Protein AF-A0A356WRX2-F1 (afdb_monomer_lite)

Radius of gyration: 15.75 Å; chains: 1; bounding box: 33×19×48 Å

Structure (mmCIF, N/CA/C/O backbone):
data_AF-A0A356WRX2-F1
#
_entry.id   AF-A0A356WRX2-F1
#
loop_
_atom_site.group_PDB
_atom_site.id
_atom_site.type_symbol
_atom_site.label_atom_id
_atom_site.label_alt_id
_atom_site.label_comp_id
_atom_site.label_asym_id
_atom_site.label_entity_id
_atom_site.label_seq_id
_atom_site.pdbx_PDB_ins_code
_atom_site.Cartn_x
_atom_site.Cartn_y
_atom_site.Cartn_z
_atom_site.occupancy
_atom_site.B_iso_or_equiv
_atom_site.auth_seq_id
_atom_site.auth_comp_id
_atom_site.auth_asym_id
_atom_site.auth_atom_id
_atom_site.pdbx_PDB_model_num
ATOM 1 N N . HIS A 1 1 ? 18.811 -1.118 -12.520 1.00 65.25 1 HIS A N 1
ATOM 2 C CA . HIS A 1 1 ? 19.174 0.091 -11.756 1.00 65.25 1 HIS A CA 1
ATOM 3 C C . HIS A 1 1 ? 17.981 1.011 -11.517 1.00 65.25 1 HIS A C 1
ATOM 5 O O . HIS A 1 1 ? 17.448 0.948 -10.423 1.00 65.25 1 HIS A O 1
ATOM 11 N N . GLU A 1 2 ? 17.492 1.794 -12.487 1.00 84.06 2 GLU A N 1
ATOM 12 C CA . GLU A 1 2 ? 16.369 2.725 -12.228 1.00 84.06 2 GLU A CA 1
ATOM 13 C C . GLU A 1 2 ? 15.044 2.012 -11.891 1.00 84.06 2 GLU A C 1
ATOM 15 O O . GLU A 1 2 ? 14.424 2.322 -10.881 1.00 84.06 2 GLU A O 1
ATOM 20 N N . SER A 1 3 ? 14.668 0.981 -12.658 1.00 84.38 3 SER A N 1
ATOM 21 C CA . SER A 1 3 ? 13.454 0.176 -12.414 1.00 84.38 3 SER A CA 1
ATOM 22 C C . SER A 1 3 ? 13.413 -0.445 -11.009 1.00 84.38 3 SER A C 1
ATOM 24 O O . SER A 1 3 ? 12.397 -0.357 -10.334 1.00 84.38 3 SER A O 1
ATOM 26 N N . GLN A 1 4 ? 14.548 -0.965 -10.534 1.00 88.38 4 GLN A N 1
ATOM 27 C CA . GLN A 1 4 ? 14.688 -1.538 -9.188 1.00 88.38 4 GLN A CA 1
ATOM 28 C C . GLN A 1 4 ? 14.577 -0.472 -8.088 1.00 88.38 4 GLN A C 1
ATOM 30 O O . GLN A 1 4 ? 14.012 -0.716 -7.027 1.00 88.38 4 GLN A O 1
ATOM 35 N N . SER A 1 5 ? 15.093 0.738 -8.332 1.00 94.19 5 SER A N 1
ATOM 36 C CA . SER A 1 5 ? 14.932 1.854 -7.394 1.00 94.19 5 SER A CA 1
ATOM 37 C C . SER A 1 5 ? 13.469 2.288 -7.283 1.00 94.19 5 SER A C 1
ATOM 39 O O . SER A 1 5 ? 13.005 2.624 -6.192 1.00 94.19 5 SER A O 1
ATOM 41 N N . ILE A 1 6 ? 12.742 2.288 -8.404 1.00 94.69 6 ILE A N 1
ATOM 42 C CA . ILE A 1 6 ? 11.309 2.601 -8.443 1.00 94.69 6 ILE A CA 1
ATOM 43 C C . ILE A 1 6 ? 10.516 1.531 -7.684 1.00 94.69 6 ILE A C 1
ATOM 45 O O . ILE A 1 6 ? 9.720 1.881 -6.817 1.00 94.69 6 ILE A O 1
ATOM 49 N N . GLU A 1 7 ? 10.779 0.250 -7.941 1.00 96.00 7 GLU A N 1
ATOM 50 C CA . GLU A 1 7 ? 10.161 -0.877 -7.231 1.00 96.00 7 GLU A CA 1
ATOM 51 C C . GLU A 1 7 ? 10.391 -0.799 -5.714 1.00 96.00 7 GLU A C 1
ATOM 53 O O . GLU A 1 7 ? 9.443 -0.888 -4.933 1.00 96.00 7 GLU A O 1
ATOM 58 N N . SER A 1 8 ? 11.632 -0.543 -5.282 1.00 96.12 8 SER A N 1
ATOM 59 C CA . SER A 1 8 ? 11.950 -0.349 -3.861 1.00 96.12 8 SER A CA 1
ATOM 60 C C . SER A 1 8 ? 11.152 0.810 -3.264 1.00 96.12 8 SER A C 1
ATOM 62 O O . SER A 1 8 ? 10.585 0.681 -2.185 1.00 96.12 8 SER A O 1
ATOM 64 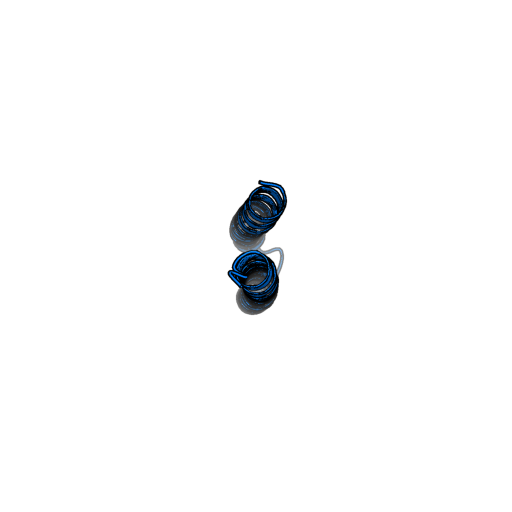N N . THR A 1 9 ? 11.036 1.926 -3.988 1.00 97.50 9 THR A N 1
ATOM 65 C CA . THR A 1 9 ? 10.286 3.102 -3.520 1.00 97.50 9 THR A CA 1
ATOM 66 C C . THR A 1 9 ? 8.792 2.800 -3.365 1.00 97.50 9 THR A C 1
ATOM 68 O O . THR A 1 9 ? 8.169 3.241 -2.396 1.00 97.50 9 THR A O 1
ATOM 71 N N . ILE A 1 10 ? 8.203 2.040 -4.294 1.00 97.06 10 ILE A N 1
ATOM 72 C CA . ILE A 1 10 ? 6.8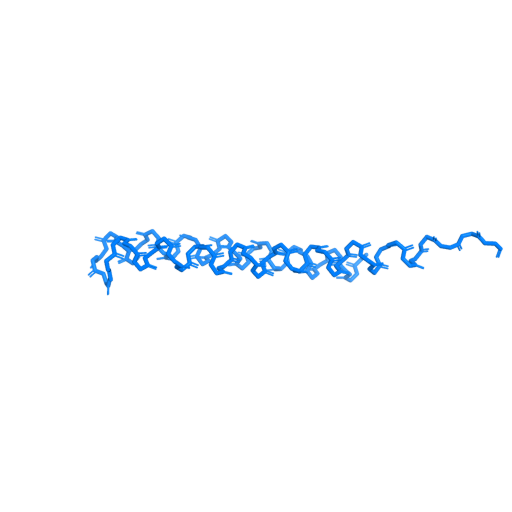00 1.601 -4.222 1.00 97.06 10 ILE A CA 1
ATOM 73 C C . ILE A 1 10 ? 6.598 0.693 -3.001 1.00 97.06 10 ILE A C 1
ATOM 75 O O . ILE A 1 10 ? 5.680 0.917 -2.205 1.00 97.06 10 ILE A O 1
ATOM 79 N N . ASN A 1 11 ? 7.498 -0.270 -2.806 1.00 97.06 11 ASN A N 1
ATOM 80 C CA . ASN A 1 11 ? 7.493 -1.186 -1.670 1.00 97.06 11 ASN A CA 1
ATOM 81 C C . ASN A 1 11 ? 7.594 -0.459 -0.321 1.00 97.06 11 ASN A C 1
ATOM 83 O O . ASN A 1 11 ? 6.794 -0.703 0.591 1.00 97.06 11 ASN A O 1
ATOM 87 N N . ASP A 1 12 ? 8.529 0.480 -0.205 1.00 98.25 12 ASP A N 1
ATOM 88 C CA . ASP A 1 12 ? 8.729 1.284 1.001 1.00 98.25 12 ASP A CA 1
ATOM 89 C C . ASP A 1 12 ? 7.515 2.172 1.288 1.00 98.25 12 ASP A C 1
ATOM 91 O O . ASP A 1 12 ? 7.081 2.317 2.441 1.00 98.25 12 ASP A O 1
ATOM 95 N N . LYS A 1 13 ? 6.893 2.717 0.236 1.00 98.31 13 LYS A N 1
ATOM 96 C CA . LYS A 1 13 ? 5.661 3.494 0.367 1.00 98.31 13 LYS A CA 1
ATOM 97 C C . LYS A 1 13 ? 4.507 2.630 0.869 1.00 98.31 13 LYS A C 1
ATOM 99 O O . LYS A 1 13 ? 3.829 3.051 1.807 1.00 98.31 13 LYS A O 1
ATOM 104 N N . ARG A 1 14 ? 4.301 1.429 0.315 1.00 98.38 14 ARG A N 1
ATOM 105 C CA . ARG A 1 14 ? 3.288 0.467 0.792 1.00 98.38 14 ARG A CA 1
ATOM 106 C C . ARG A 1 14 ? 3.491 0.154 2.275 1.00 98.38 14 ARG A C 1
ATOM 108 O O . ARG A 1 14 ? 2.534 0.202 3.046 1.00 98.38 14 ARG A O 1
ATOM 115 N N . ASN A 1 15 ? 4.729 -0.118 2.689 1.00 98.31 15 ASN A N 1
ATOM 116 C CA . ASN A 1 15 ? 5.060 -0.425 4.083 1.00 98.31 15 ASN A CA 1
ATOM 117 C C . ASN A 1 15 ? 4.742 0.753 5.016 1.00 98.31 15 ASN A C 1
ATOM 119 O O . ASN A 1 15 ? 4.106 0.567 6.054 1.00 98.31 15 ASN A O 1
ATOM 123 N N . THR A 1 16 ? 5.106 1.969 4.603 1.00 98.56 16 THR A N 1
ATOM 124 C CA . THR A 1 16 ? 4.799 3.202 5.341 1.00 98.56 16 THR A CA 1
ATOM 125 C C . THR A 1 16 ? 3.290 3.400 5.512 1.00 98.56 16 THR A C 1
ATOM 127 O O . THR A 1 16 ? 2.814 3.687 6.609 1.00 98.56 16 THR A O 1
ATOM 130 N N . LEU A 1 17 ? 2.514 3.227 4.437 1.00 98.56 17 LEU A N 1
ATOM 131 C CA . LEU A 1 17 ? 1.055 3.380 4.471 1.00 98.56 17 LEU A CA 1
ATOM 132 C C . LEU A 1 17 ? 0.392 2.295 5.331 1.00 98.56 17 LEU A C 1
ATOM 134 O O . LEU A 1 17 ? -0.542 2.590 6.073 1.00 98.56 17 LEU A O 1
ATOM 138 N N . LYS A 1 18 ? 0.913 1.063 5.304 1.00 98.31 18 LYS A N 1
ATOM 139 C CA . LYS A 1 18 ? 0.461 -0.027 6.176 1.00 98.31 18 LYS A CA 1
ATOM 140 C C . LYS A 1 18 ? 0.679 0.290 7.653 1.00 98.31 18 LYS A C 1
ATOM 142 O O . LYS A 1 18 ? -0.231 0.082 8.451 1.00 98.31 18 LYS A O 1
ATOM 147 N N . GLN A 1 19 ? 1.861 0.788 8.015 1.00 98.50 19 GLN A N 1
ATOM 148 C CA . GLN A 1 19 ? 2.153 1.181 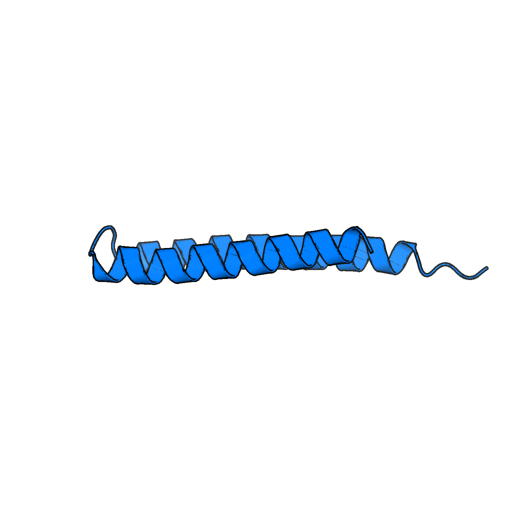9.393 1.00 98.50 19 GLN A CA 1
ATOM 149 C C . GLN A 1 19 ? 1.210 2.297 9.851 1.00 98.50 19 GLN A C 1
ATOM 151 O O . GLN A 1 19 ? 0.558 2.162 10.885 1.00 98.50 19 GLN A O 1
ATOM 156 N N . LYS A 1 20 ? 1.060 3.339 9.027 1.00 98.44 20 LYS A N 1
ATOM 157 C CA . LYS A 1 20 ? 0.134 4.439 9.296 1.00 98.44 20 LYS A CA 1
ATOM 158 C C . LYS A 1 20 ? -1.301 3.947 9.495 1.00 98.44 20 LYS A C 1
ATOM 160 O O . LYS A 1 20 ? -1.977 4.408 10.402 1.00 98.44 20 LYS A O 1
ATOM 165 N N . ASN A 1 21 ? -1.756 2.988 8.686 1.00 98.44 21 ASN A N 1
ATOM 166 C CA . ASN A 1 21 ? -3.098 2.428 8.820 1.00 98.44 21 ASN A CA 1
ATOM 167 C C . ASN A 1 21 ? -3.312 1.737 10.174 1.00 98.44 21 ASN A C 1
ATOM 169 O O . ASN A 1 21 ? -4.380 1.860 10.762 1.00 98.44 21 ASN A O 1
ATOM 173 N N . VAL A 1 22 ? -2.303 1.029 10.689 1.00 98.19 22 VAL A N 1
ATOM 174 C CA . VAL A 1 22 ? -2.373 0.407 12.022 1.00 98.19 22 VAL A CA 1
ATOM 175 C C . VAL A 1 22 ? -2.433 1.469 13.121 1.00 98.19 22 VAL A C 1
ATOM 177 O O . VAL A 1 22 ? -3.249 1.352 14.032 1.00 98.19 22 VAL A O 1
ATOM 180 N N . GLU A 1 23 ? -1.604 2.509 13.028 1.00 98.50 23 GLU A N 1
ATOM 181 C CA . GLU A 1 23 ? -1.607 3.637 13.971 1.00 98.50 23 GLU A CA 1
ATOM 182 C C . GLU A 1 23 ? -2.968 4.350 13.976 1.00 98.50 23 GLU A C 1
ATOM 184 O O . GLU A 1 23 ? -3.594 4.489 15.026 1.00 98.50 23 GLU A O 1
ATOM 189 N N . ASP A 1 24 ? -3.484 4.696 12.797 1.00 98.44 24 ASP A N 1
ATOM 190 C CA . ASP A 1 24 ? -4.755 5.400 12.636 1.00 98.44 24 ASP A CA 1
ATOM 191 C C . ASP A 1 24 ? -5.960 4.550 13.110 1.00 98.44 24 ASP A C 1
ATOM 193 O O . ASP A 1 24 ? -6.926 5.092 13.657 1.00 98.44 24 ASP A O 1
ATOM 197 N N . LEU A 1 25 ? -5.907 3.218 12.959 1.00 98.31 25 LEU A N 1
ATOM 198 C CA . LEU A 1 25 ? -6.906 2.297 13.520 1.00 98.31 25 LEU A CA 1
ATOM 199 C C . LEU A 1 25 ? -6.848 2.238 15.050 1.00 98.31 25 LEU A C 1
ATOM 201 O O . LEU A 1 25 ? -7.898 2.255 15.694 1.00 98.31 25 LEU A O 1
ATOM 205 N N . ASN A 1 26 ? -5.649 2.207 15.639 1.00 97.94 26 ASN A N 1
ATOM 206 C CA . ASN A 1 26 ? -5.478 2.238 17.095 1.00 97.94 26 ASN A CA 1
ATOM 207 C C . ASN A 1 26 ? -6.008 3.550 17.696 1.00 97.94 26 ASN A C 1
ATOM 209 O O . ASN A 1 26 ? -6.575 3.557 18.789 1.00 97.94 26 ASN A O 1
ATOM 213 N N . GLU A 1 27 ? -5.880 4.650 16.956 1.00 98.44 27 GLU A N 1
ATOM 214 C CA . GLU A 1 27 ? -6.433 5.963 17.298 1.00 98.44 27 GLU A CA 1
ATOM 215 C C . GLU A 1 27 ? -7.935 6.107 16.971 1.00 98.44 27 GLU A C 1
ATOM 217 O O . GLU A 1 27 ? -8.514 7.170 17.191 1.00 98.44 27 GLU A O 1
ATOM 222 N N . ASN A 1 28 ? -8.596 5.050 16.476 1.00 97.62 28 ASN A N 1
ATOM 223 C CA . ASN A 1 28 ? -10.009 5.038 16.070 1.00 97.62 28 ASN A CA 1
ATOM 224 C C . ASN A 1 28 ? -10.376 6.132 15.048 1.00 97.62 28 ASN A C 1
ATOM 226 O O . ASN A 1 28 ? -11.498 6.645 15.041 1.00 97.62 28 ASN A O 1
ATOM 230 N N . ARG A 1 29 ? -9.449 6.494 14.152 1.00 98.19 29 ARG A N 1
ATOM 231 C CA . ARG A 1 29 ? -9.670 7.547 13.144 1.00 98.19 29 ARG A CA 1
ATOM 232 C C . ARG A 1 29 ? -10.675 7.151 12.064 1.00 98.19 29 ARG A C 1
ATOM 234 O O . ARG A 1 29 ? -11.246 8.018 11.403 1.00 98.19 29 ARG A O 1
ATOM 241 N N . TYR A 1 30 ? -10.879 5.854 11.873 1.00 97.81 30 TYR A N 1
ATOM 242 C CA . TYR A 1 30 ? -11.890 5.264 11.002 1.00 97.81 30 TYR A CA 1
ATOM 243 C C . TYR A 1 30 ? -12.180 3.822 11.436 1.00 97.81 30 TYR A C 1
ATOM 245 O O . TYR A 1 30 ? -11.495 3.260 12.288 1.00 97.81 30 TYR A O 1
ATOM 253 N N . SER A 1 31 ? -13.224 3.219 10.862 1.00 98.19 31 SER A N 1
ATOM 254 C CA . SER A 1 31 ? -13.617 1.846 11.182 1.00 98.19 31 SER A CA 1
ATOM 255 C C . SER A 1 31 ? -12.583 0.825 10.703 1.00 98.19 31 SER A C 1
ATOM 257 O O . SER A 1 31 ? -11.917 1.020 9.685 1.00 98.19 31 SER A O 1
ATOM 259 N N . TYR A 1 32 ? -12.526 -0.328 11.371 1.00 97.44 32 TYR A N 1
ATOM 260 C CA . TYR A 1 32 ? -11.695 -1.450 10.929 1.00 97.44 32 TYR A CA 1
ATOM 261 C C . TYR A 1 32 ? -11.955 -1.829 9.463 1.00 97.44 32 TYR A C 1
ATOM 263 O O . TYR A 1 32 ? -11.017 -2.050 8.704 1.00 97.44 32 TYR A O 1
ATOM 271 N N . GLN A 1 33 ? -13.222 -1.815 9.034 1.00 98.31 33 GLN A N 1
ATOM 272 C CA . GLN A 1 33 ? -13.604 -2.101 7.650 1.00 98.31 33 GLN A CA 1
ATOM 273 C C . GLN A 1 33 ? -12.991 -1.106 6.652 1.00 98.31 33 GLN A C 1
ATOM 275 O O . GLN A 1 33 ? -12.482 -1.522 5.614 1.00 98.31 33 GLN A O 1
ATOM 280 N N . ASN A 1 34 ? -12.972 0.190 6.976 1.00 98.25 34 ASN A N 1
ATOM 281 C CA . ASN A 1 34 ? -12.300 1.186 6.140 1.00 98.25 34 ASN A CA 1
ATOM 282 C C . ASN A 1 34 ? -10.786 0.942 6.087 1.00 98.25 34 ASN A C 1
ATOM 284 O O . ASN A 1 34 ? -10.182 1.111 5.031 1.00 98.25 34 ASN A O 1
ATOM 288 N N . GLY A 1 35 ? -10.186 0.495 7.194 1.00 98.44 35 GLY A N 1
ATOM 289 C CA . GLY A 1 35 ? -8.779 0.096 7.233 1.00 98.44 35 GLY A CA 1
ATOM 290 C C . GLY A 1 35 ? -8.460 -1.130 6.376 1.00 98.44 35 GLY A C 1
ATOM 291 O O . GLY A 1 35 ? -7.379 -1.194 5.793 1.00 98.44 35 GLY A O 1
ATOM 292 N N . VAL A 1 36 ? -9.396 -2.077 6.249 1.00 98.25 36 VAL A N 1
ATOM 293 C CA . VAL A 1 36 ? -9.277 -3.213 5.318 1.00 98.25 36 VAL A CA 1
ATOM 294 C C . VAL A 1 36 ? -9.298 -2.715 3.875 1.00 98.25 36 VAL A C 1
ATOM 296 O O . VAL A 1 36 ? -8.348 -2.966 3.140 1.00 98.25 36 VAL A O 1
ATOM 299 N N . PHE A 1 37 ? -10.300 -1.916 3.492 1.00 98.44 37 PHE A N 1
ATOM 300 C CA . PHE A 1 37 ? -10.379 -1.364 2.133 1.00 98.44 37 PHE A CA 1
ATOM 301 C C . PHE A 1 37 ? -9.154 -0.522 1.765 1.00 98.44 37 PHE A C 1
ATOM 303 O O . PHE A 1 37 ? -8.652 -0.598 0.645 1.00 98.44 37 PHE A O 1
ATOM 310 N N . TYR A 1 38 ? -8.642 0.261 2.715 1.00 98.31 38 TYR A N 1
ATOM 311 C CA . TYR A 1 38 ? -7.416 1.027 2.535 1.00 98.31 38 TYR A CA 1
ATOM 312 C C . TYR A 1 38 ? -6.210 0.127 2.217 1.00 98.31 38 TYR A C 1
ATOM 314 O O . TYR A 1 38 ? -5.417 0.437 1.321 1.00 98.31 38 TYR A O 1
ATOM 322 N N . MET A 1 39 ? -6.076 -0.997 2.928 1.00 98.25 39 MET A N 1
ATOM 323 C CA . MET A 1 39 ? -5.001 -1.962 2.690 1.00 98.25 39 MET A CA 1
ATOM 324 C C . MET A 1 39 ? -5.143 -2.688 1.361 1.00 98.25 39 MET A C 1
ATOM 326 O O . MET A 1 39 ? -4.124 -2.892 0.699 1.00 98.25 39 MET A O 1
ATOM 330 N N . ASP A 1 40 ? -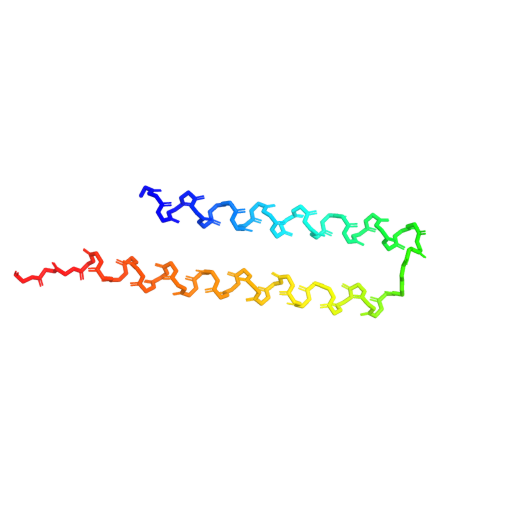6.365 -3.032 0.958 1.00 98.50 40 ASP A N 1
ATOM 331 C CA . ASP A 1 40 ? -6.628 -3.655 -0.338 1.00 98.50 40 ASP A CA 1
ATOM 332 C C . ASP A 1 40 ? -6.169 -2.724 -1.464 1.00 98.50 40 ASP A C 1
ATOM 334 O O . ASP A 1 40 ? -5.311 -3.095 -2.260 1.00 98.50 40 ASP A O 1
ATOM 338 N N . ILE A 1 41 ? -6.623 -1.465 -1.462 1.00 98.25 41 ILE A N 1
ATOM 339 C CA . ILE A 1 41 ? -6.232 -0.463 -2.469 1.00 98.25 41 ILE A CA 1
ATOM 340 C C . ILE A 1 41 ? -4.710 -0.279 -2.505 1.00 98.25 41 ILE A C 1
ATOM 342 O O . ILE A 1 41 ? -4.103 -0.276 -3.574 1.00 98.25 41 ILE A O 1
ATOM 346 N N . THR A 1 42 ? -4.080 -0.135 -1.337 1.00 98.00 42 THR A N 1
ATOM 347 C CA . THR A 1 42 ? -2.629 0.079 -1.246 1.00 98.00 42 THR A CA 1
ATOM 348 C C . THR A 1 42 ? -1.847 -1.117 -1.799 1.00 98.00 42 THR A C 1
ATOM 350 O O . THR A 1 42 ? -0.836 -0.929 -2.474 1.00 98.00 42 THR A O 1
ATOM 353 N N . SER A 1 43 ? -2.322 -2.338 -1.543 1.00 97.31 43 SER A N 1
ATOM 354 C CA . SER A 1 43 ? -1.687 -3.570 -2.023 1.00 97.31 43 SER A CA 1
ATOM 355 C C . SER A 1 43 ? -1.888 -3.767 -3.527 1.00 97.31 43 SER A C 1
ATOM 357 O O . SER A 1 43 ? -0.953 -4.155 -4.219 1.00 97.31 43 SER A O 1
ATOM 359 N N . GLU A 1 44 ? -3.070 -3.449 -4.059 1.00 98.31 44 GLU A N 1
ATOM 360 C CA . GLU A 1 44 ? -3.332 -3.523 -5.501 1.00 98.31 44 GLU A CA 1
ATOM 361 C C . GLU A 1 44 ? -2.491 -2.513 -6.295 1.00 98.31 44 GLU A C 1
ATOM 363 O O . GLU A 1 44 ? -1.969 -2.843 -7.360 1.00 98.31 44 GLU A O 1
ATOM 368 N N . CYS A 1 45 ? -2.280 -1.306 -5.761 1.00 97.81 45 CYS A N 1
ATOM 369 C CA . CYS A 1 45 ? -1.375 -0.327 -6.366 1.00 97.81 45 CYS A CA 1
ATOM 370 C C . CYS A 1 45 ? 0.072 -0.832 -6.444 1.00 97.81 45 CYS A C 1
ATOM 372 O O . CYS A 1 45 ? 0.743 -0.607 -7.451 1.00 97.81 45 CYS A O 1
ATOM 374 N N . GLU A 1 46 ? 0.558 -1.500 -5.397 1.00 98.06 46 GLU A N 1
ATOM 375 C CA . GLU A 1 46 ? 1.912 -2.055 -5.393 1.00 98.06 46 GLU A CA 1
ATOM 376 C C . GLU A 1 46 ? 2.051 -3.215 -6.383 1.00 98.06 46 GLU A C 1
ATOM 378 O O . GLU A 1 46 ? 2.934 -3.162 -7.235 1.00 98.06 46 GLU A O 1
ATOM 383 N N . ARG A 1 47 ? 1.107 -4.164 -6.391 1.00 97.75 47 ARG A N 1
ATOM 384 C CA . ARG A 1 47 ? 1.065 -5.251 -7.387 1.00 97.75 47 ARG A CA 1
ATOM 385 C C . ARG A 1 47 ? 1.044 -4.733 -8.820 1.00 97.75 47 ARG A C 1
ATOM 387 O O . ARG A 1 47 ? 1.714 -5.277 -9.693 1.00 97.75 47 ARG A O 1
ATOM 394 N N . MET A 1 48 ? 0.268 -3.681 -9.084 1.00 97.69 48 MET A N 1
ATOM 395 C CA . MET A 1 48 ? 0.251 -3.034 -10.396 1.00 97.69 48 MET A CA 1
ATOM 396 C C . MET A 1 48 ? 1.637 -2.486 -10.764 1.00 97.69 48 MET A C 1
ATOM 398 O O . MET A 1 48 ? 2.070 -2.650 -11.905 1.00 97.69 48 MET A O 1
ATOM 402 N N . GLY A 1 49 ? 2.335 -1.872 -9.805 1.00 96.06 49 GLY A N 1
ATOM 403 C CA . GLY A 1 49 ? 3.724 -1.444 -9.958 1.00 96.06 49 GLY A CA 1
ATOM 404 C C . GLY A 1 49 ? 4.646 -2.603 -10.334 1.00 96.06 49 GLY A C 1
ATOM 405 O O . GLY A 1 49 ? 5.335 -2.515 -11.350 1.00 96.06 49 GLY A O 1
ATOM 406 N N . ASP A 1 50 ? 4.588 -3.708 -9.592 1.00 95.62 50 ASP A N 1
ATOM 407 C CA . ASP A 1 50 ? 5.392 -4.906 -9.856 1.00 95.62 50 ASP A CA 1
ATOM 408 C C . ASP A 1 50 ? 5.151 -5.457 -11.263 1.00 95.62 50 ASP A C 1
ATOM 410 O O . ASP A 1 50 ? 6.097 -5.767 -11.988 1.00 95.62 50 ASP A O 1
ATOM 414 N N . TYR A 1 51 ? 3.891 -5.539 -11.706 1.00 96.19 51 TYR A N 1
ATOM 415 C CA . TYR A 1 51 ? 3.578 -5.993 -13.063 1.00 96.19 51 TYR A CA 1
ATOM 416 C C . TYR A 1 51 ? 4.186 -5.086 -14.135 1.00 96.19 51 TYR A C 1
ATOM 418 O O . TYR A 1 51 ? 4.726 -5.585 -15.125 1.00 96.19 51 TYR A O 1
ATOM 426 N N . ILE A 1 52 ? 4.139 -3.766 -13.943 1.00 95.38 52 ILE A N 1
ATOM 427 C CA . ILE A 1 52 ? 4.752 -2.807 -14.868 1.00 95.38 52 ILE A CA 1
ATOM 428 C C . ILE A 1 52 ? 6.276 -2.995 -14.901 1.00 95.38 52 ILE A C 1
ATOM 430 O O . ILE A 1 52 ? 6.859 -3.035 -15.988 1.00 95.38 52 ILE A O 1
ATOM 434 N N . ILE A 1 53 ? 6.924 -3.149 -13.742 1.00 93.94 53 ILE A N 1
ATOM 435 C CA . ILE A 1 53 ? 8.373 -3.377 -13.654 1.00 93.94 53 ILE A CA 1
ATOM 436 C C . ILE A 1 53 ? 8.760 -4.694 -14.332 1.00 93.94 53 ILE A C 1
ATOM 438 O O . ILE A 1 53 ? 9.647 -4.679 -15.185 1.00 93.94 53 ILE A O 1
ATOM 442 N N . ASN A 1 54 ? 8.040 -5.785 -14.063 1.00 92.19 54 ASN A N 1
ATOM 443 C CA . ASN A 1 54 ? 8.260 -7.087 -14.699 1.00 92.19 54 ASN A CA 1
ATOM 444 C C . ASN A 1 54 ? 8.212 -6.995 -16.234 1.00 92.19 54 ASN A C 1
ATOM 446 O O . ASN A 1 54 ? 9.069 -7.552 -16.924 1.00 92.19 54 ASN A O 1
ATOM 450 N N . VAL A 1 55 ? 7.252 -6.243 -16.790 1.00 93.88 55 VAL A N 1
ATOM 451 C CA . VAL A 1 55 ? 7.184 -5.994 -18.239 1.00 93.88 55 VAL A CA 1
ATOM 452 C C . VAL A 1 55 ? 8.416 -5.225 -18.718 1.00 93.88 55 VAL A C 1
ATOM 454 O O . VAL A 1 55 ? 9.060 -5.646 -19.679 1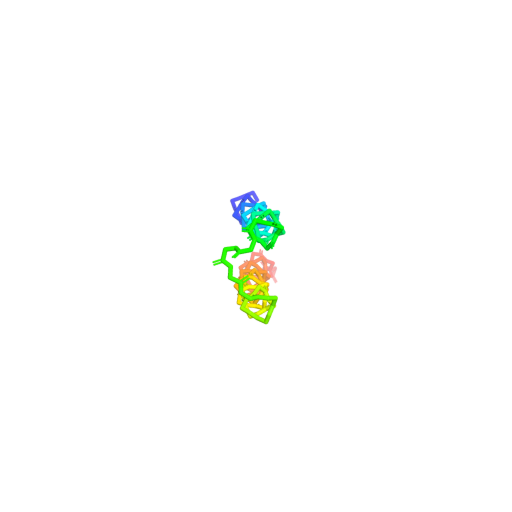.00 93.88 55 VAL A O 1
ATOM 457 N N . ILE A 1 56 ? 8.794 -4.132 -18.053 1.00 91.44 56 ILE A N 1
ATOM 458 C CA . ILE A 1 56 ? 9.970 -3.328 -18.431 1.00 91.44 56 ILE A CA 1
ATOM 459 C C . ILE A 1 56 ? 11.258 -4.160 -18.390 1.00 91.44 56 ILE A C 1
ATOM 461 O O . ILE A 1 56 ? 12.106 -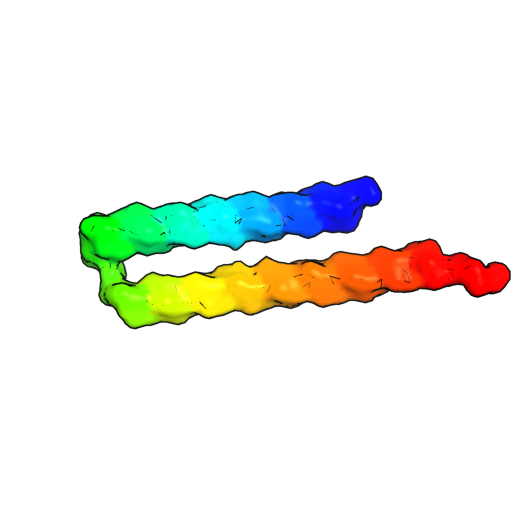4.029 -19.274 1.00 91.44 56 ILE A O 1
ATOM 465 N N . GLU A 1 57 ? 11.427 -5.004 -17.376 1.00 89.56 57 GLU A N 1
ATOM 466 C CA . GLU A 1 57 ? 12.590 -5.880 -17.252 1.00 89.56 57 GLU A CA 1
ATOM 467 C C . GLU A 1 57 ? 12.615 -6.943 -18.348 1.00 89.56 57 GLU A C 1
ATOM 469 O O . GLU A 1 57 ? 13.660 -7.137 -18.970 1.00 89.56 57 GLU A O 1
ATOM 474 N N . SER A 1 58 ? 11.465 -7.537 -18.682 1.00 91.06 58 SER A N 1
ATOM 475 C CA . SER A 1 58 ? 11.362 -8.496 -19.787 1.00 91.06 58 SER A CA 1
ATOM 476 C C . SER A 1 58 ? 11.767 -7.893 -21.140 1.00 91.06 58 SER A C 1
ATOM 478 O O . SER A 1 58 ? 12.410 -8.562 -21.943 1.00 91.06 58 SER A O 1
ATOM 480 N N . LEU A 1 59 ? 11.483 -6.604 -21.375 1.00 88.44 59 LEU A N 1
ATOM 481 C CA . LEU A 1 59 ? 11.872 -5.902 -22.605 1.00 88.44 59 LEU A CA 1
ATOM 482 C C . LEU A 1 59 ? 13.382 -5.653 -22.708 1.00 88.44 59 LEU A C 1
ATOM 484 O O . LEU A 1 59 ? 13.900 -5.521 -23.817 1.00 88.44 59 LEU A O 1
ATOM 488 N N . LYS A 1 60 ? 14.092 -5.582 -21.575 1.00 81.75 60 LYS A N 1
ATOM 489 C CA . LYS A 1 60 ? 15.560 -5.470 -21.554 1.00 81.75 60 LYS A CA 1
ATOM 490 C C . LYS A 1 60 ? 16.233 -6.798 -21.897 1.00 81.75 60 LYS A C 1
ATOM 492 O O . LYS A 1 60 ? 17.377 -6.799 -22.342 1.00 81.75 60 LYS A O 1
ATOM 497 N N . VAL A 1 61 ? 15.525 -7.915 -21.734 1.00 69.94 61 VAL A N 1
ATOM 498 C CA . VAL A 1 61 ? 15.966 -9.248 -22.151 1.00 69.94 61 VAL A CA 1
ATOM 499 C C . VAL A 1 61 ? 15.537 -9.482 -23.606 1.00 69.94 61 VAL A C 1
ATOM 501 O O . VAL A 1 61 ? 14.638 -10.265 -23.889 1.00 69.94 61 VAL A O 1
ATOM 504 N N . LYS A 1 62 ? 16.174 -8.792 -24.558 1.00 56.12 62 LYS A N 1
ATOM 505 C CA . LYS A 1 62 ? 16.139 -9.197 -25.973 1.00 56.12 62 LYS A CA 1
ATOM 506 C C . LYS A 1 62 ? 17.541 -9.571 -26.450 1.00 56.12 62 LYS A C 1
ATOM 508 O O . LYS A 1 62 ? 18.331 -8.672 -26.731 1.00 56.12 62 LYS A O 1
ATOM 513 N N . PRO A 1 63 ? 17.853 -10.872 -26.544 1.00 65.06 63 PRO A N 1
ATOM 514 C CA . PRO A 1 63 ? 18.882 -11.372 -27.434 1.00 65.06 63 PRO A CA 1
ATOM 515 C C . PRO A 1 63 ? 18.249 -11.722 -28.790 1.00 65.06 63 PRO A C 1
ATOM 517 O O . PRO A 1 63 ? 17.409 -12.613 -28.850 1.00 65.06 63 PRO A O 1
ATOM 520 N N . ASP A 1 64 ? 18.648 -10.997 -29.833 1.00 55.62 64 ASP A N 1
ATOM 521 C CA . ASP A 1 64 ? 18.877 -11.495 -31.199 1.00 55.62 64 ASP A CA 1
ATOM 522 C C . ASP A 1 64 ? 19.987 -10.634 -31.821 1.00 55.62 64 ASP A C 1
ATOM 524 O O . ASP A 1 64 ? 19.831 -9.388 -31.835 1.00 55.62 64 ASP A O 1
#

Secondary structure (DSSP, 8-state):
-HHHHHHHHHHHHHHHHHHHHHHHHHTTSS-HHHHHHHHHHHHHHHHHHHHHHHHHHHHH----

Sequence (64 aa):
HESQSIESTINDKRNTLKQKNVEDLNENRYSYQNGVFYMDITSECERMGDYIINVIESLKVKPD

Foldseek 3Di:
DVLVVQLVVLVVVLVVQLVVLVVCVVVPVDDPVVSVVSNVVSVVVSVVSVVVSVVVVVVVPDDD

pLDDT: mean 93.44, std 9.91, range [55.62, 98.56]